Protein AF-A0A963LP36-F1 (afdb_monomer)

pLDDT: mean 90.94, std 5.6, range [65.38, 97.0]

Radius of gyration: 15.01 Å; Cα contacts (8 Å, |Δi|>4): 58; chains: 1; bounding box: 34×23×41 Å

Structure (mmCIF, N/CA/C/O backbone):
data_AF-A0A963LP36-F1
#
_entry.id   AF-A0A963LP36-F1
#
loop_
_atom_site.group_PDB
_atom_site.id
_atom_site.type_symbol
_atom_site.label_atom_id
_atom_site.label_alt_id
_atom_site.label_comp_id
_atom_site.label_asym_id
_atom_site.label_entity_id
_atom_site.label_seq_id
_atom_site.pdbx_PDB_ins_code
_atom_site.Cartn_x
_atom_site.Cartn_y
_atom_site.Cartn_z
_atom_site.occupancy
_atom_site.B_iso_or_equiv
_atom_site.auth_seq_id
_atom_site.auth_comp_id
_atom_site.auth_asym_id
_atom_site.auth_atom_id
_atom_site.pdbx_PDB_model_num
ATOM 1 N N . MET A 1 1 ? -17.022 10.898 5.941 1.00 65.38 1 MET A N 1
ATOM 2 C CA . MET A 1 1 ? -16.361 9.704 5.374 1.00 65.38 1 MET A CA 1
ATOM 3 C C . MET A 1 1 ? -15.264 10.185 4.439 1.00 65.38 1 MET A C 1
ATOM 5 O O . MET A 1 1 ? -15.485 11.207 3.800 1.00 65.38 1 MET A O 1
ATOM 9 N N . ALA A 1 2 ? -14.096 9.538 4.414 1.00 69.44 2 ALA A N 1
ATOM 10 C CA . ALA A 1 2 ? -13.023 9.917 3.491 1.00 69.44 2 ALA A CA 1
ATOM 11 C C . ALA A 1 2 ? -13.468 9.670 2.039 1.00 69.44 2 ALA A C 1
ATOM 13 O O . ALA A 1 2 ? -14.069 8.634 1.757 1.00 69.44 2 ALA A O 1
ATOM 14 N N . ASP A 1 3 ? -13.206 10.620 1.141 1.00 81.62 3 ASP A N 1
ATOM 15 C CA . ASP A 1 3 ? -13.423 10.435 -0.295 1.00 81.62 3 ASP A CA 1
ATOM 16 C C . ASP A 1 3 ? -12.341 9.497 -0.848 1.00 81.62 3 ASP A C 1
ATOM 18 O O . ASP A 1 3 ? -11.147 9.718 -0.642 1.00 81.62 3 ASP A O 1
ATOM 22 N N . LEU A 1 4 ? -12.770 8.421 -1.507 1.00 85.19 4 LEU A N 1
ATOM 23 C CA . LEU A 1 4 ? -11.898 7.373 -2.042 1.00 85.19 4 LEU A CA 1
ATOM 24 C C . LEU A 1 4 ? -11.802 7.411 -3.571 1.00 85.19 4 LEU A C 1
ATOM 26 O O . LEU A 1 4 ? -11.173 6.525 -4.150 1.00 85.19 4 LEU A O 1
ATOM 30 N N . THR A 1 5 ? -12.412 8.407 -4.226 1.00 89.50 5 THR A N 1
ATOM 31 C CA . THR A 1 5 ? -12.443 8.516 -5.696 1.00 89.50 5 THR A CA 1
ATOM 32 C C . THR A 1 5 ? -11.071 8.785 -6.308 1.00 89.50 5 THR A C 1
ATOM 34 O O . THR A 1 5 ? -10.840 8.452 -7.470 1.00 89.50 5 THR A O 1
ATOM 37 N N . VAL A 1 6 ? -10.140 9.341 -5.528 1.00 89.19 6 VAL A N 1
ATOM 38 C CA . VAL A 1 6 ? -8.768 9.625 -5.954 1.00 89.19 6 VAL A CA 1
ATOM 39 C C . VAL A 1 6 ? -7.775 8.957 -5.008 1.00 89.19 6 VAL A C 1
ATOM 41 O O . VAL A 1 6 ? -7.848 9.106 -3.789 1.00 89.19 6 VAL A O 1
ATOM 44 N N . LYS A 1 7 ? -6.797 8.251 -5.583 1.00 88.81 7 LYS A N 1
ATOM 45 C CA . LYS A 1 7 ? -5.642 7.702 -4.863 1.00 88.81 7 LYS A CA 1
ATOM 46 C C . LYS A 1 7 ? -4.386 8.461 -5.275 1.00 88.81 7 LYS A C 1
ATOM 48 O O . LYS A 1 7 ? -4.075 8.567 -6.459 1.00 88.81 7 LYS A O 1
ATOM 53 N N . TYR A 1 8 ? -3.675 9.003 -4.291 1.00 89.81 8 TYR A N 1
ATOM 54 C CA . TYR A 1 8 ? -2.439 9.748 -4.511 1.00 89.81 8 TYR A CA 1
ATOM 55 C C . TYR A 1 8 ? -1.214 8.870 -4.247 1.00 89.81 8 TYR A C 1
ATOM 57 O O . TYR A 1 8 ? -1.081 8.290 -3.168 1.00 89.81 8 TYR A O 1
ATOM 65 N N . PHE A 1 9 ? -0.290 8.844 -5.208 1.00 92.19 9 PHE A N 1
ATOM 66 C CA . PHE A 1 9 ? 0.984 8.135 -5.125 1.00 92.19 9 PHE A CA 1
ATOM 67 C C . PHE A 1 9 ? 2.139 9.059 -5.529 1.00 92.19 9 PHE A C 1
ATOM 69 O O . PHE A 1 9 ? 1.985 9.910 -6.403 1.00 92.19 9 PHE A O 1
ATOM 76 N N . ASN A 1 10 ? 3.313 8.894 -4.911 1.00 92.19 10 ASN A N 1
ATOM 77 C CA . ASN A 1 10 ? 4.548 9.528 -5.382 1.00 92.19 10 ASN A CA 1
ATOM 78 C C . ASN A 1 10 ? 5.766 8.623 -5.207 1.00 92.19 10 ASN A C 1
ATOM 80 O O . ASN A 1 10 ? 5.771 7.733 -4.360 1.00 92.19 10 ASN A O 1
ATOM 84 N N . SER A 1 11 ? 6.817 8.896 -5.982 1.00 93.12 11 SER A N 1
ATOM 85 C CA . SER A 1 11 ? 8.052 8.101 -6.016 1.00 93.12 11 SER A CA 1
ATOM 86 C C . SER A 1 11 ? 8.816 8.060 -4.689 1.00 93.12 11 SER A C 1
ATOM 88 O O . SER A 1 11 ? 9.613 7.154 -4.481 1.00 93.12 11 SER A O 1
ATOM 90 N N . GLY A 1 12 ? 8.568 9.005 -3.776 1.00 91.94 12 GLY A N 1
ATOM 91 C CA . GLY A 1 12 ? 9.156 9.015 -2.435 1.00 91.94 12 GLY A CA 1
ATOM 92 C C . GLY A 1 12 ? 8.427 8.128 -1.422 1.00 91.94 12 GLY A C 1
ATOM 93 O O . GLY A 1 12 ? 8.774 8.144 -0.241 1.00 91.94 12 GLY A O 1
ATOM 94 N N . MET A 1 13 ? 7.370 7.417 -1.822 1.00 92.94 13 MET A N 1
ATOM 95 C CA . MET A 1 13 ? 6.712 6.437 -0.959 1.00 92.94 13 MET A CA 1
ATOM 96 C C . MET A 1 13 ? 7.572 5.176 -0.845 1.00 92.94 13 MET A C 1
ATOM 98 O O . MET A 1 13 ? 8.137 4.697 -1.828 1.00 92.94 13 MET A O 1
ATOM 102 N N . THR A 1 14 ? 7.678 4.627 0.365 1.00 92.44 14 THR A N 1
ATOM 103 C CA . THR A 1 14 ? 8.426 3.389 0.603 1.00 92.44 14 THR A CA 1
ATOM 104 C C . THR A 1 14 ? 7.892 2.273 -0.289 1.00 92.44 14 THR A C 1
ATOM 106 O O . THR A 1 14 ? 6.687 2.062 -0.353 1.00 92.44 14 THR A O 1
ATOM 109 N N . GLY A 1 15 ? 8.793 1.565 -0.975 1.00 92.25 15 GLY A N 1
ATOM 110 C CA . GLY A 1 15 ? 8.442 0.454 -1.863 1.00 92.25 15 GLY A CA 1
ATOM 111 C C . GLY A 1 15 ? 7.714 0.854 -3.148 1.00 92.25 15 GLY A C 1
ATOM 112 O O . GLY A 1 15 ? 7.209 -0.037 -3.824 1.00 92.25 15 GLY A O 1
ATOM 113 N N . ALA A 1 16 ? 7.656 2.146 -3.495 1.00 94.44 16 ALA A N 1
ATOM 114 C CA . ALA A 1 16 ? 7.073 2.583 -4.758 1.00 94.44 16 ALA A CA 1
ATOM 115 C C . ALA A 1 16 ? 7.811 1.943 -5.954 1.00 94.44 16 ALA A C 1
ATOM 117 O O . ALA A 1 16 ? 9.050 1.969 -5.994 1.00 94.44 16 ALA A O 1
ATOM 118 N N . PRO A 1 17 ? 7.078 1.396 -6.940 1.00 94.62 17 PRO A N 1
ATOM 119 C CA . PRO A 1 17 ? 7.672 0.797 -8.133 1.00 94.62 17 PRO A CA 1
ATOM 120 C C . PRO A 1 17 ? 8.509 1.819 -8.914 1.00 94.62 17 PRO A C 1
ATOM 122 O O . PRO A 1 17 ? 8.199 3.011 -8.938 1.00 94.62 17 PRO A O 1
ATOM 125 N N . GLN A 1 18 ? 9.575 1.344 -9.558 1.00 93.50 18 GLN A N 1
ATOM 126 C CA . GLN A 1 18 ? 10.505 2.168 -10.333 1.00 93.50 18 GLN A CA 1
ATOM 127 C C . GLN A 1 18 ? 10.421 1.820 -11.821 1.00 93.50 18 GLN A C 1
ATOM 129 O O . GLN A 1 18 ? 10.148 0.677 -12.174 1.00 93.50 18 GLN A O 1
ATOM 134 N N . ILE A 1 19 ? 10.696 2.803 -12.680 1.00 94.12 19 ILE A N 1
ATOM 135 C CA . ILE A 1 19 ? 10.811 2.615 -14.130 1.00 94.12 19 ILE A CA 1
ATOM 136 C C . ILE A 1 19 ? 12.277 2.833 -14.509 1.00 94.12 19 ILE A C 1
ATOM 138 O O . ILE A 1 19 ? 12.761 3.963 -14.483 1.00 94.12 19 ILE A O 1
ATOM 142 N N . SER A 1 20 ? 12.976 1.751 -14.849 1.00 92.44 20 SER A N 1
ATOM 143 C CA . SER A 1 20 ? 14.430 1.711 -15.067 1.00 92.44 20 SER A CA 1
ATOM 144 C C . SER A 1 20 ? 14.802 1.472 -16.534 1.00 92.44 20 SER A C 1
ATOM 146 O O . SER A 1 20 ? 15.900 1.010 -16.830 1.00 92.44 2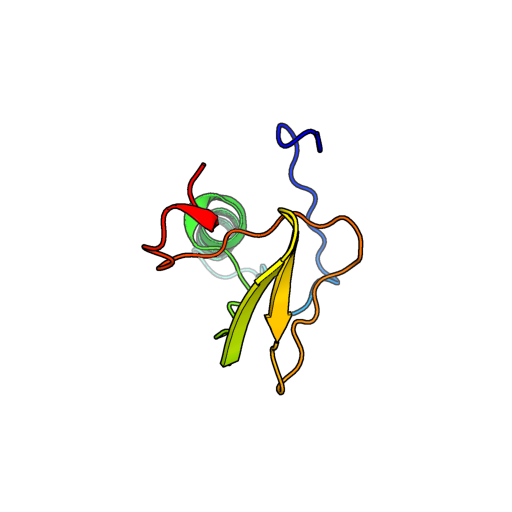0 SER A O 1
ATOM 148 N N . ASN A 1 21 ? 13.900 1.815 -17.461 1.00 91.94 21 ASN A N 1
ATOM 149 C CA . ASN A 1 21 ? 14.048 1.595 -18.904 1.00 91.94 21 ASN A CA 1
ATOM 150 C C . ASN A 1 21 ? 14.144 0.107 -19.301 1.00 91.94 21 ASN A C 1
ATOM 152 O O . ASN A 1 21 ? 14.736 -0.237 -20.326 1.00 91.94 21 ASN A O 1
ATOM 156 N N . ASN A 1 22 ? 13.540 -0.776 -18.504 1.00 95.94 22 ASN A N 1
ATOM 157 C CA . ASN A 1 22 ? 13.342 -2.171 -18.860 1.00 95.94 22 ASN A CA 1
ATOM 158 C C . ASN A 1 22 ? 11.954 -2.382 -19.478 1.00 95.94 22 ASN A C 1
ATOM 160 O O . ASN A 1 22 ? 10.967 -1.716 -19.147 1.00 95.94 22 ASN A O 1
ATOM 164 N N . TRP A 1 23 ? 11.866 -3.351 -20.389 1.00 96.44 23 TRP A N 1
ATOM 165 C CA . TRP A 1 23 ? 10.585 -3.781 -20.940 1.00 96.44 23 TRP A CA 1
ATOM 166 C C . TRP A 1 23 ? 9.690 -4.320 -19.821 1.00 96.44 23 TRP A C 1
ATOM 168 O O . TRP A 1 23 ? 10.095 -5.207 -19.075 1.00 96.44 23 TRP A O 1
ATOM 178 N N . GLY A 1 24 ? 8.466 -3.795 -19.728 1.00 96.38 24 GLY A N 1
ATOM 179 C CA . GLY A 1 24 ? 7.479 -4.217 -18.728 1.00 96.38 24 GLY A CA 1
ATOM 180 C C . GLY A 1 24 ? 7.482 -3.415 -17.422 1.00 96.38 24 GLY A C 1
ATOM 181 O O . GLY A 1 24 ? 6.556 -3.579 -16.628 1.00 96.38 24 GLY A O 1
ATOM 182 N N . ASP A 1 25 ? 8.433 -2.500 -17.213 1.00 96.06 25 ASP A N 1
ATOM 183 C CA . ASP A 1 25 ? 8.497 -1.694 -15.983 1.00 96.06 25 ASP A CA 1
ATOM 184 C C . ASP A 1 25 ? 7.238 -0.845 -15.770 1.00 96.06 25 ASP A C 1
ATOM 186 O O . ASP A 1 25 ? 6.698 -0.786 -14.668 1.00 96.06 25 ASP A O 1
ATOM 190 N N . LEU A 1 26 ? 6.731 -0.212 -16.835 1.00 95.88 26 LEU A N 1
ATOM 191 C CA . LEU A 1 26 ? 5.514 0.597 -16.750 1.00 95.88 26 LEU A CA 1
ATOM 192 C C . LEU A 1 26 ? 4.287 -0.256 -16.404 1.00 95.88 26 LEU A C 1
ATOM 194 O O . LEU A 1 26 ? 3.450 0.176 -15.620 1.00 95.88 26 LEU A O 1
ATOM 198 N N . VAL A 1 27 ? 4.192 -1.468 -16.956 1.00 96.94 27 VAL A N 1
ATOM 199 C CA . VAL A 1 27 ? 3.094 -2.395 -16.640 1.00 96.94 27 VAL A CA 1
ATOM 200 C C . VAL A 1 27 ? 3.176 -2.807 -15.174 1.00 96.94 27 VAL A C 1
ATOM 202 O O . VAL A 1 27 ? 2.202 -2.662 -14.448 1.00 96.94 27 VAL A O 1
ATOM 205 N N . THR A 1 28 ? 4.366 -3.188 -14.710 1.00 96.25 28 THR A N 1
ATOM 206 C CA . THR A 1 28 ? 4.613 -3.543 -13.304 1.00 96.25 28 THR A CA 1
ATOM 207 C C . THR A 1 28 ? 4.269 -2.388 -12.359 1.00 96.25 28 THR A C 1
ATOM 209 O O . THR A 1 28 ? 3.690 -2.600 -11.294 1.00 96.25 28 THR A O 1
ATOM 212 N N . MET A 1 29 ? 4.596 -1.151 -12.748 1.00 96.56 29 MET A N 1
ATOM 213 C CA . MET A 1 29 ? 4.248 0.049 -11.989 1.00 96.56 29 MET A CA 1
ATOM 214 C C . MET A 1 29 ? 2.732 0.259 -11.909 1.00 96.56 29 MET A C 1
ATOM 216 O O . MET A 1 29 ? 2.215 0.524 -10.822 1.00 96.56 29 MET A O 1
ATOM 220 N N . LEU A 1 30 ? 2.015 0.094 -13.023 1.00 96.00 30 LEU A N 1
ATOM 221 C CA . LEU A 1 30 ? 0.556 0.196 -13.052 1.00 96.00 30 LEU A CA 1
ATOM 222 C C . LEU A 1 30 ? -0.106 -0.919 -12.236 1.00 96.00 30 LEU A C 1
ATOM 224 O O . LEU A 1 30 ? -0.999 -0.623 -11.449 1.00 96.00 30 LEU A O 1
ATOM 228 N N . ASP A 1 31 ? 0.366 -2.161 -12.334 1.00 97.00 31 ASP A N 1
ATOM 229 C CA . ASP A 1 31 ? -0.155 -3.280 -11.542 1.00 97.00 31 ASP A CA 1
ATOM 230 C C . ASP A 1 31 ? 0.017 -3.028 -10.040 1.00 97.00 31 ASP A C 1
ATOM 232 O O . ASP A 1 31 ? -0.916 -3.217 -9.259 1.00 97.00 31 ASP A O 1
ATOM 236 N N . ALA A 1 32 ? 1.185 -2.536 -9.622 1.00 95.69 32 ALA A N 1
ATOM 237 C CA . ALA A 1 32 ? 1.449 -2.183 -8.230 1.00 95.69 32 ALA A CA 1
ATOM 238 C C . ALA A 1 32 ? 0.570 -1.018 -7.734 1.00 95.69 32 ALA A C 1
ATOM 240 O O . ALA A 1 32 ? 0.150 -1.016 -6.579 1.00 95.69 32 ALA A O 1
ATOM 241 N N . CYS A 1 33 ? 0.269 -0.025 -8.575 1.00 93.75 33 CYS A N 1
ATOM 242 C CA . CYS A 1 33 ? -0.555 1.122 -8.180 1.00 93.75 33 CYS A CA 1
ATOM 243 C C . CYS A 1 33 ? -2.067 0.869 -8.262 1.00 93.75 33 CYS A C 1
ATOM 245 O O . CYS A 1 33 ? -2.815 1.522 -7.534 1.00 93.75 33 CYS A O 1
ATOM 247 N N . LEU A 1 34 ? -2.520 -0.019 -9.152 1.00 93.12 34 LEU A N 1
ATOM 248 C CA . LEU A 1 34 ? -3.937 -0.159 -9.505 1.00 93.12 34 LEU A CA 1
ATOM 249 C C . LEU A 1 34 ? -4.557 -1.498 -9.092 1.00 93.12 34 LEU A C 1
ATOM 251 O O . LEU A 1 34 ? -5.781 -1.576 -9.033 1.00 93.12 34 LEU A O 1
ATOM 255 N N . VAL A 1 35 ? -3.751 -2.534 -8.834 1.00 93.88 35 VAL A N 1
ATOM 256 C CA . VAL A 1 35 ? -4.255 -3.900 -8.606 1.00 93.88 35 VAL A CA 1
ATOM 257 C C . VAL A 1 35 ? -3.662 -4.529 -7.348 1.00 93.88 35 VAL A C 1
ATOM 259 O O . VAL A 1 35 ? -4.392 -4.877 -6.430 1.00 93.88 35 VAL A O 1
ATOM 262 N N . ASN A 1 36 ? -2.338 -4.668 -7.290 1.00 93.50 36 ASN A N 1
ATOM 263 C CA . ASN A 1 36 ? -1.670 -5.502 -6.285 1.00 93.50 36 ASN A CA 1
ATOM 264 C C . ASN A 1 36 ? -1.261 -4.730 -5.021 1.00 93.50 36 ASN A C 1
ATOM 266 O O .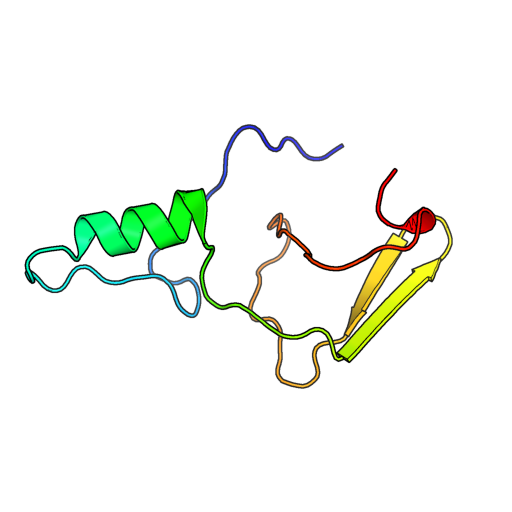 ASN A 1 36 ? -0.966 -5.334 -3.990 1.00 93.50 36 ASN A O 1
ATOM 270 N N . GLY A 1 37 ? -1.184 -3.400 -5.109 1.00 92.94 37 GLY A N 1
ATOM 271 C CA . GLY A 1 37 ? -0.538 -2.576 -4.094 1.00 92.94 37 GLY A CA 1
ATOM 272 C C . GLY A 1 37 ? 0.991 -2.711 -4.104 1.00 92.94 37 GLY A C 1
ATOM 273 O O . GLY A 1 37 ? 1.589 -3.511 -4.826 1.00 92.94 37 GLY A O 1
ATOM 274 N N . PHE A 1 38 ? 1.648 -1.910 -3.267 1.00 93.88 38 PHE A N 1
ATOM 275 C CA . PHE A 1 38 ? 3.088 -1.980 -3.023 1.00 93.88 38 PHE A CA 1
ATOM 276 C C . PHE A 1 38 ? 3.392 -1.731 -1.545 1.00 93.88 38 PHE A C 1
ATOM 278 O O . PHE A 1 38 ? 2.547 -1.242 -0.798 1.00 93.88 38 PHE A O 1
ATOM 285 N N . ALA A 1 39 ? 4.607 -2.090 -1.116 1.00 92.81 39 ALA A N 1
ATOM 286 C CA . ALA A 1 39 ? 5.012 -2.062 0.293 1.00 92.81 39 ALA A CA 1
ATOM 287 C C . ALA A 1 39 ? 4.027 -2.793 1.225 1.00 92.81 39 ALA A C 1
ATOM 289 O O . ALA A 1 39 ? 3.693 -2.300 2.302 1.00 92.81 39 ALA A O 1
ATOM 290 N N . LEU A 1 40 ? 3.580 -3.980 0.803 1.00 92.25 40 LEU A N 1
ATOM 291 C CA . LEU A 1 40 ? 2.703 -4.848 1.586 1.00 92.25 40 LEU A CA 1
ATOM 292 C C . LEU A 1 40 ? 3.335 -5.177 2.945 1.00 92.25 40 LEU A C 1
ATOM 294 O O . LEU A 1 40 ? 4.534 -5.466 3.041 1.00 92.25 40 LEU A O 1
ATOM 298 N N . LYS A 1 41 ? 2.519 -5.128 3.999 1.00 92.75 41 LYS A N 1
ATOM 299 C CA . LYS A 1 41 ? 2.924 -5.407 5.380 1.00 92.75 41 LYS A CA 1
ATOM 300 C C . LYS A 1 41 ? 1.965 -6.404 6.010 1.00 92.75 41 LYS A C 1
ATOM 302 O O . LYS A 1 41 ? 0.755 -6.267 5.876 1.00 92.75 41 LYS A O 1
ATOM 307 N N . ALA A 1 42 ? 2.524 -7.375 6.727 1.00 93.31 42 ALA A N 1
ATOM 308 C CA . ALA A 1 42 ? 1.742 -8.213 7.620 1.00 93.31 42 ALA A CA 1
ATOM 309 C C . ALA A 1 42 ? 1.377 -7.409 8.874 1.00 93.31 42 ALA A C 1
ATOM 311 O O . ALA A 1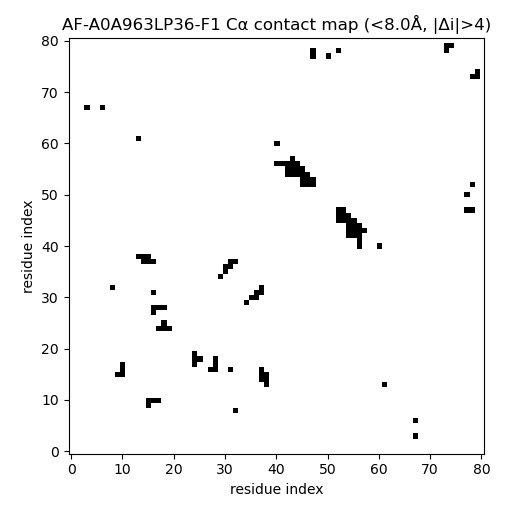 42 ? 2.221 -6.701 9.426 1.00 93.31 42 ALA A O 1
ATOM 312 N N . ILE A 1 43 ? 0.120 -7.518 9.295 1.00 94.38 43 ILE A N 1
ATOM 313 C CA . ILE A 1 43 ? -0.370 -6.966 10.556 1.00 94.38 43 ILE A CA 1
ATOM 314 C C . ILE A 1 43 ? -0.115 -8.000 11.654 1.00 94.38 43 ILE A C 1
ATOM 316 O O . ILE A 1 43 ? -0.466 -9.165 11.484 1.00 94.38 43 ILE A O 1
ATOM 320 N N . ASP A 1 44 ? 0.469 -7.577 12.776 1.00 94.94 44 ASP A N 1
ATOM 321 C CA . ASP A 1 44 ? 0.690 -8.454 13.933 1.00 94.94 44 ASP A CA 1
ATOM 322 C C . ASP A 1 44 ? -0.607 -8.646 14.723 1.00 94.94 44 ASP A C 1
ATOM 324 O O . ASP A 1 44 ? -0.958 -9.754 15.125 1.00 94.94 44 ASP A O 1
ATOM 328 N N . THR A 1 45 ? -1.327 -7.545 14.957 1.00 93.88 45 THR A N 1
ATOM 329 C CA . THR A 1 45 ? -2.612 -7.540 15.661 1.00 93.88 45 THR A CA 1
ATOM 330 C C . THR A 1 45 ? -3.558 -6.512 15.059 1.00 93.88 45 THR A C 1
ATOM 332 O O . THR A 1 45 ? -3.136 -5.437 14.636 1.00 93.88 45 THR A O 1
ATOM 335 N N . LEU A 1 46 ? -4.849 -6.836 15.055 1.00 94.12 46 LEU A N 1
ATOM 336 C CA . LEU A 1 46 ? -5.929 -5.935 14.669 1.00 94.12 46 LEU A CA 1
ATOM 337 C C . LEU A 1 46 ? -7.013 -5.999 15.748 1.00 94.12 46 LEU A C 1
ATOM 339 O O . LEU A 1 46 ? -7.508 -7.081 16.059 1.00 94.12 46 LEU A O 1
ATOM 343 N N . THR A 1 47 ? -7.371 -4.860 16.334 1.00 94.12 47 THR A N 1
ATOM 344 C CA . THR A 1 47 ? -8.443 -4.755 17.340 1.00 94.12 47 THR A CA 1
ATOM 345 C C . THR A 1 47 ? -9.452 -3.692 16.922 1.00 94.12 47 THR A C 1
ATOM 347 O O . THR A 1 47 ? -9.092 -2.741 16.241 1.00 94.12 47 THR A O 1
ATOM 350 N N . CYS A 1 48 ? -10.731 -3.871 17.264 1.00 93.38 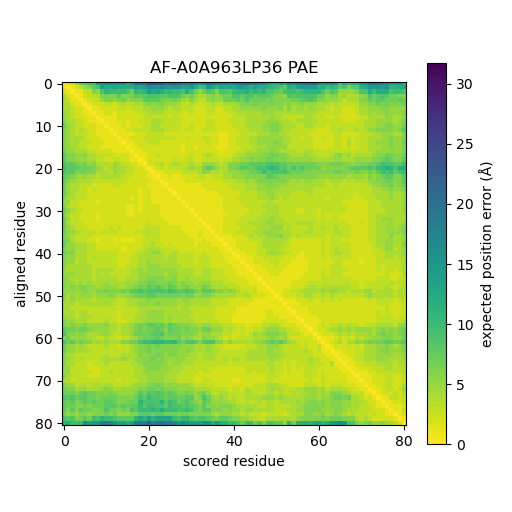48 CYS A N 1
ATOM 351 C CA . CYS A 1 48 ? -11.787 -2.886 17.005 1.00 93.38 48 CYS A CA 1
ATOM 352 C C . CYS A 1 48 ? -12.405 -2.448 18.326 1.00 93.38 48 CYS A C 1
ATOM 354 O O . CYS A 1 48 ? -12.864 -3.300 19.089 1.00 93.38 48 CYS A O 1
ATOM 356 N N . VAL A 1 49 ? -12.435 -1.145 18.585 1.00 92.94 49 VAL A N 1
ATOM 357 C CA . VAL A 1 49 ? -13.104 -0.564 19.754 1.00 92.94 49 VAL A CA 1
ATOM 358 C C . VAL A 1 49 ? -13.879 0.658 19.284 1.00 92.94 49 VAL A C 1
ATOM 360 O O . VAL A 1 49 ? -13.329 1.489 18.568 1.00 92.94 49 VAL A O 1
ATOM 363 N N . ASP A 1 50 ? -15.164 0.734 19.633 1.00 90.50 50 ASP A N 1
ATOM 364 C CA . ASP A 1 50 ? -16.048 1.865 19.310 1.00 90.50 50 ASP A CA 1
ATOM 365 C C . ASP A 1 50 ? -16.043 2.274 17.820 1.00 90.50 50 ASP A C 1
ATOM 367 O O . ASP A 1 50 ? -16.120 3.450 17.471 1.00 90.50 50 ASP A O 1
ATOM 371 N N . GLY A 1 51 ? -15.937 1.286 16.921 1.00 87.12 51 GLY A N 1
ATOM 372 C CA . GLY A 1 51 ? -15.910 1.501 15.468 1.00 87.12 51 GLY A CA 1
ATOM 373 C C . GLY A 1 51 ? -14.557 1.950 14.907 1.00 87.12 51 GLY A C 1
ATOM 374 O O . GLY A 1 51 ? -14.467 2.269 13.723 1.00 87.12 51 GLY A O 1
ATOM 375 N N . VAL A 1 52 ? -13.500 1.963 15.725 1.00 91.06 52 VAL A N 1
ATOM 376 C CA . VAL A 1 52 ? -12.131 2.283 15.308 1.00 91.06 52 VAL A CA 1
ATOM 377 C C . VAL A 1 52 ? -11.278 1.018 15.325 1.00 91.06 52 VAL A C 1
ATOM 379 O O . VAL A 1 52 ? -11.034 0.423 16.377 1.00 91.06 52 VAL A O 1
ATOM 382 N N . ALA A 1 53 ? -10.790 0.623 14.149 1.00 92.94 53 ALA A N 1
ATOM 383 C CA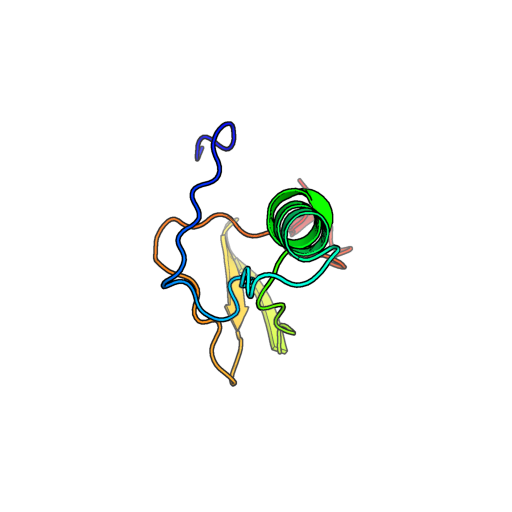 . ALA A 1 53 ? -9.839 -0.471 14.008 1.00 92.94 53 ALA A CA 1
ATOM 384 C C . ALA A 1 53 ? -8.398 0.026 14.221 1.00 92.94 53 ALA A C 1
ATOM 386 O O . ALA A 1 53 ? -7.964 0.984 13.583 1.00 92.94 53 ALA A O 1
ATOM 387 N N . THR A 1 54 ? -7.647 -0.638 15.099 1.00 94.25 54 THR A N 1
ATOM 388 C CA . THR A 1 54 ? -6.232 -0.353 15.373 1.00 94.25 54 THR A CA 1
ATOM 389 C C . THR A 1 54 ? -5.382 -1.547 14.957 1.00 94.25 54 THR A C 1
ATOM 391 O O . THR A 1 54 ? -5.514 -2.631 15.524 1.00 94.25 54 THR A O 1
ATOM 394 N N . ALA A 1 55 ? -4.512 -1.344 13.966 1.00 94.75 55 ALA A N 1
ATOM 395 C CA . ALA A 1 55 ? -3.560 -2.342 13.490 1.00 94.75 55 ALA A CA 1
ATOM 396 C C . ALA A 1 55 ? -2.162 -2.075 14.068 1.00 94.75 55 ALA A C 1
ATOM 398 O O . ALA A 1 55 ? -1.661 -0.953 13.978 1.00 94.75 55 ALA A O 1
ATOM 399 N N . THR A 1 56 ? -1.509 -3.103 14.609 1.00 95.25 56 THR A N 1
ATOM 400 C CA . THR A 1 56 ? -0.110 -3.028 15.061 1.00 95.25 56 THR A CA 1
ATOM 401 C C . THR A 1 56 ? 0.802 -3.714 14.051 1.00 95.25 56 THR A C 1
ATOM 403 O O . THR A 1 56 ? 0.538 -4.844 13.645 1.00 95.25 56 THR A O 1
ATOM 406 N N . ILE A 1 57 ? 1.878 -3.028 13.650 1.00 95.88 57 ILE A N 1
ATOM 407 C CA . ILE A 1 57 ? 2.929 -3.546 12.761 1.00 95.88 57 ILE A CA 1
ATOM 408 C C . ILE A 1 57 ? 4.284 -3.193 13.384 1.00 95.88 57 ILE A C 1
ATOM 410 O O . ILE A 1 57 ? 4.778 -2.072 13.246 1.00 95.88 57 ILE A O 1
ATOM 414 N N . SER A 1 58 ? 4.899 -4.154 14.062 1.00 94.38 58 SER A N 1
ATOM 415 C CA . SER A 1 58 ? 6.124 -3.993 14.859 1.00 94.38 58 SER A CA 1
ATOM 416 C C . SER A 1 58 ? 7.338 -3.649 13.998 1.00 94.38 58 SER A C 1
ATOM 418 O O . SER A 1 58 ? 8.231 -2.925 14.429 1.00 94.38 58 SER A O 1
ATOM 420 N N . ALA A 1 59 ? 7.349 -4.118 12.748 1.00 90.50 59 ALA A N 1
ATOM 421 C CA . ALA A 1 59 ? 8.375 -3.789 11.759 1.00 90.50 59 ALA A CA 1
ATOM 422 C C . ALA A 1 59 ? 8.206 -2.387 11.128 1.00 90.50 59 ALA A C 1
ATOM 424 O O . ALA A 1 59 ? 9.015 -1.994 10.286 1.00 90.50 59 ALA A O 1
ATOM 425 N N . GLY A 1 60 ? 7.158 -1.645 11.505 1.00 91.38 60 GLY A N 1
ATOM 426 C CA . GLY A 1 60 ? 6.7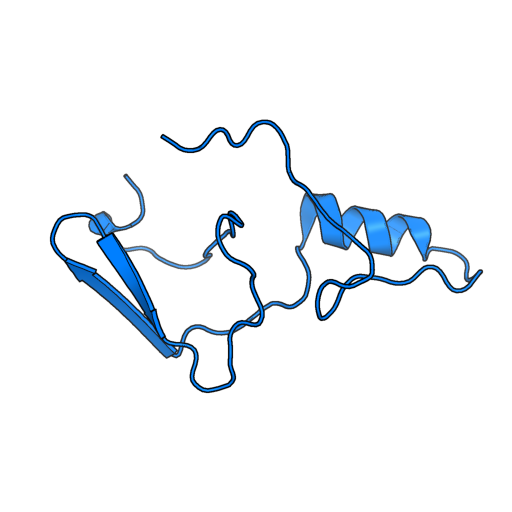96 -0.349 10.936 1.00 91.38 60 GLY A CA 1
ATOM 427 C C . GLY A 1 60 ? 5.956 -0.452 9.656 1.00 91.38 60 GLY A C 1
ATOM 428 O O . GLY A 1 60 ? 6.238 -1.245 8.753 1.00 91.38 60 GLY A O 1
ATOM 429 N N . HIS A 1 61 ? 4.924 0.394 9.562 1.00 90.06 61 HIS A N 1
ATOM 430 C CA . HIS A 1 61 ? 3.980 0.407 8.436 1.00 90.06 61 HIS A CA 1
ATOM 431 C C . HIS A 1 61 ? 4.390 1.342 7.286 1.00 90.06 61 HIS A C 1
ATOM 433 O O . HIS A 1 61 ? 3.989 1.122 6.151 1.00 90.06 61 HIS A O 1
ATOM 439 N N . ALA A 1 62 ? 5.201 2.373 7.554 1.00 84.31 62 ALA A N 1
ATOM 440 C CA . ALA A 1 62 ? 5.704 3.358 6.581 1.00 84.31 62 ALA A CA 1
ATOM 441 C C . ALA A 1 62 ? 4.644 4.181 5.800 1.00 84.31 62 ALA A C 1
ATOM 443 O O . ALA A 1 62 ? 5.011 5.046 5.005 1.00 84.31 62 ALA A O 1
ATOM 444 N N . TYR A 1 63 ? 3.346 3.964 6.041 1.00 88.50 63 TYR A N 1
ATOM 445 C CA . TYR A 1 63 ? 2.261 4.816 5.535 1.00 88.50 63 TYR A CA 1
ATOM 446 C C . TYR A 1 63 ? 2.253 6.207 6.177 1.00 88.50 63 TYR A C 1
ATOM 448 O O . TYR A 1 63 ? 2.612 6.382 7.343 1.00 88.50 63 TYR A O 1
ATOM 456 N N . ARG A 1 64 ? 1.822 7.197 5.401 1.00 86.88 64 ARG A N 1
ATOM 457 C CA . ARG A 1 64 ? 1.672 8.593 5.817 1.00 86.88 64 ARG A CA 1
ATOM 458 C C . ARG A 1 64 ? 0.268 8.836 6.385 1.00 86.88 64 ARG A C 1
ATOM 460 O O . ARG A 1 64 ? -0.651 8.081 6.059 1.00 86.88 64 ARG A O 1
ATOM 467 N N . PRO A 1 65 ? 0.081 9.897 7.192 1.00 88.50 65 PRO A N 1
ATOM 468 C CA . PRO A 1 65 ? -1.249 10.330 7.604 1.00 88.50 65 PRO A CA 1
ATOM 469 C C . PRO A 1 65 ? -2.190 10.488 6.404 1.00 88.50 65 PRO A C 1
ATOM 471 O O . PRO A 1 6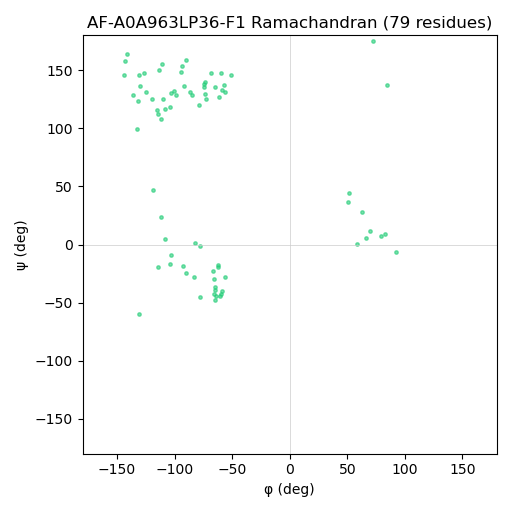5 ? -1.748 10.863 5.318 1.00 88.50 65 PRO A O 1
ATOM 474 N N . GLU A 1 66 ? -3.473 10.190 6.620 1.00 86.31 66 GLU A N 1
ATOM 475 C CA . GLU A 1 66 ? -4.566 10.356 5.643 1.00 86.31 66 GLU A CA 1
ATOM 476 C C . GLU A 1 66 ? -4.490 9.455 4.398 1.00 86.31 66 GLU A C 1
ATOM 478 O O . GLU A 1 66 ? -5.334 9.549 3.506 1.00 86.31 66 GLU A O 1
ATOM 483 N N . GLN A 1 67 ? -3.532 8.526 4.336 1.00 87.38 67 GLN A N 1
ATOM 484 C CA . GLN A 1 67 ? -3.547 7.492 3.307 1.00 87.38 67 GLN A CA 1
ATOM 485 C C . GLN A 1 67 ? -4.623 6.449 3.595 1.00 87.38 67 GLN A C 1
ATOM 487 O O . GLN A 1 67 ? -4.809 6.005 4.726 1.00 87.38 67 GLN A O 1
ATOM 492 N N . VAL A 1 68 ? -5.293 6.016 2.531 1.00 89.38 68 VAL A N 1
ATOM 493 C CA . VAL A 1 68 ? -6.276 4.939 2.593 1.00 89.38 68 VAL A CA 1
ATOM 494 C C . VAL A 1 68 ? -5.653 3.680 2.020 1.00 89.38 68 VAL A C 1
ATOM 496 O O . VAL A 1 68 ? -5.318 3.643 0.833 1.00 89.38 68 VAL A O 1
ATOM 499 N N . VAL A 1 69 ? -5.551 2.662 2.865 1.00 89.81 69 VAL A N 1
ATOM 500 C CA . VAL A 1 69 ? -4.994 1.347 2.547 1.00 89.81 69 VAL A CA 1
ATOM 501 C C . VAL A 1 69 ? -6.088 0.286 2.549 1.00 89.81 69 VAL A C 1
ATOM 503 O O . VAL A 1 69 ? -7.113 0.443 3.210 1.00 89.81 69 VAL A O 1
ATOM 506 N N . GLU A 1 70 ? -5.855 -0.790 1.810 1.00 90.38 70 GLU A N 1
ATOM 507 C CA . GLU A 1 70 ? -6.662 -2.002 1.887 1.00 90.38 70 GLU A CA 1
ATOM 508 C C . GLU A 1 70 ? -6.048 -2.955 2.916 1.00 90.38 70 GLU A C 1
ATOM 510 O O . GLU A 1 70 ? -4.830 -3.144 2.952 1.00 90.38 70 GLU A O 1
ATOM 515 N N . ILE A 1 71 ? -6.895 -3.548 3.756 1.00 91.69 71 ILE A N 1
ATOM 516 C CA . ILE A 1 71 ? -6.519 -4.632 4.661 1.00 91.69 71 ILE A CA 1
ATOM 517 C C . ILE A 1 71 ? -7.281 -5.869 4.196 1.00 91.69 71 ILE A C 1
ATOM 519 O O . ILE A 1 71 ? -8.503 -5.918 4.296 1.00 91.69 71 ILE A O 1
ATOM 523 N N . ALA A 1 72 ? -6.557 -6.858 3.681 1.00 91.12 72 ALA A N 1
ATOM 524 C CA . ALA A 1 72 ? -7.137 -8.106 3.203 1.00 91.12 72 ALA A CA 1
ATOM 525 C C . ALA A 1 72 ? -7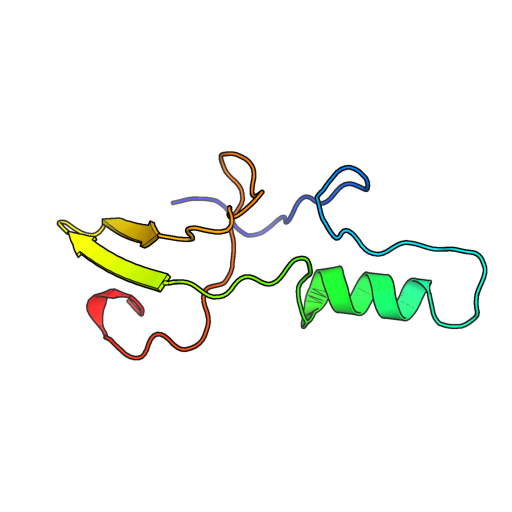.136 -9.190 4.295 1.00 91.12 72 ALA A C 1
ATOM 527 O O . ALA A 1 72 ? -6.274 -9.201 5.176 1.00 91.12 72 ALA A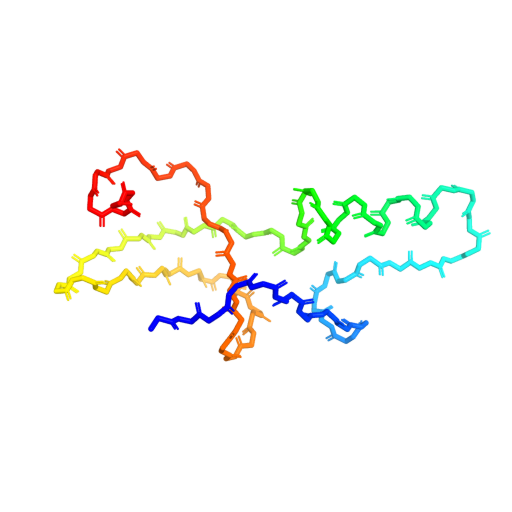 O 1
ATOM 528 N N . GLY A 1 73 ? -8.077 -10.134 4.201 1.00 89.75 73 GLY A N 1
ATOM 529 C CA . GLY A 1 73 ? -8.126 -11.333 5.051 1.00 89.75 73 GLY A CA 1
ATOM 530 C C . GLY A 1 73 ? -8.763 -11.144 6.431 1.00 89.75 73 GLY A C 1
ATOM 531 O O . GLY A 1 73 ? -8.681 -12.044 7.263 1.00 89.75 73 GLY A O 1
ATOM 532 N N . ALA A 1 74 ? -9.386 -9.995 6.698 1.00 89.31 74 ALA A N 1
ATOM 533 C CA . ALA A 1 74 ? -10.263 -9.849 7.852 1.00 89.31 74 ALA A CA 1
ATOM 534 C C . ALA A 1 74 ? -11.623 -10.484 7.525 1.00 89.31 74 ALA A C 1
ATOM 536 O O . ALA A 1 74 ? -12.290 -10.038 6.599 1.00 89.31 74 ALA A O 1
ATOM 537 N N . ASP A 1 75 ? -12.046 -11.493 8.287 1.00 88.25 75 ASP A N 1
ATOM 538 C CA . ASP A 1 75 ? -13.346 -12.168 8.109 1.00 88.25 75 ASP A CA 1
ATOM 539 C C . ASP A 1 75 ? -14.388 -11.725 9.152 1.00 88.25 75 ASP A C 1
ATOM 541 O O . ASP A 1 75 ? -15.569 -12.068 9.074 1.00 88.25 75 ASP A O 1
ATOM 545 N N . GLN A 1 76 ? -13.969 -10.972 10.171 1.00 88.75 76 GLN A N 1
ATOM 546 C CA . GLN A 1 76 ? -14.832 -10.563 11.271 1.00 88.75 76 GLN A CA 1
ATOM 547 C C . GLN A 1 76 ? -15.807 -9.467 10.801 1.00 88.75 76 GLN A C 1
ATOM 549 O O . GLN A 1 76 ? -15.358 -8.432 10.304 1.00 88.75 76 GLN A O 1
ATOM 554 N N . PRO A 1 77 ? -17.127 -9.607 11.042 1.00 86.00 77 PRO A N 1
ATOM 555 C CA . PRO A 1 77 ? -18.124 -8.626 10.598 1.00 86.00 77 PRO A CA 1
ATOM 556 C C . PRO A 1 77 ? -17.872 -7.197 11.093 1.00 86.00 77 PRO A C 1
ATOM 558 O O . PRO A 1 77 ? -18.226 -6.240 10.421 1.00 86.00 77 PRO A O 1
ATOM 561 N N . ALA A 1 78 ? -17.218 -7.047 12.249 1.00 85.12 78 ALA A N 1
ATOM 562 C CA . ALA A 1 78 ? -16.863 -5.748 12.817 1.00 85.12 78 ALA A CA 1
ATOM 563 C C . ALA A 1 78 ? -15.894 -4.922 11.945 1.00 85.12 78 ALA A C 1
ATOM 565 O O . ALA A 1 78 ? -15.774 -3.720 12.170 1.00 85.12 78 ALA A O 1
ATOM 566 N N . TYR A 1 79 ? -15.199 -5.550 10.990 1.00 87.12 79 TYR A N 1
ATOM 567 C CA . TYR A 1 79 ? -14.290 -4.883 10.050 1.00 87.12 79 TYR A CA 1
ATOM 568 C C . TYR A 1 79 ? -14.880 -4.718 8.644 1.00 87.12 79 TYR A C 1
ATOM 570 O O . TYR A 1 79 ? -14.387 -3.893 7.883 1.00 87.12 79 TYR A O 1
ATOM 578 N N . ASN A 1 80 ? -15.940 -5.465 8.318 1.00 83.94 80 ASN A N 1
ATOM 579 C CA . ASN A 1 80 ? -16.488 -5.603 6.964 1.00 83.94 80 ASN A CA 1
ATOM 580 C C . ASN A 1 80 ? -17.938 -5.095 6.879 1.00 83.94 80 ASN A C 1
ATOM 582 O O . ASN A 1 80 ? -18.814 -5.807 6.385 1.00 83.94 80 ASN A O 1
ATOM 586 N N . GLY A 1 81 ? -18.186 -3.908 7.442 1.00 69.75 81 GLY A N 1
ATOM 587 C CA . GLY A 1 81 ? -19.503 -3.258 7.466 1.00 69.75 81 GLY A CA 1
ATOM 588 C C . GLY A 1 81 ? -20.050 -2.875 6.096 1.00 69.75 81 GLY A C 1
ATOM 589 O O . GLY A 1 81 ? -19.242 -2.645 5.169 1.00 69.75 81 GLY A O 1
#

Mean predicted aligned error: 4.03 Å

Sequence (81 aa):
MADLTVKYFNSGMTGAPQISNNWGDLVTMLDACLVNGFALKAIDTLTCVDGVATATISAGHAYRPEQVVEIAGADQPAYNG

Foldseek 3Di:
DDDPPDADDDPPQPFQQDDPPDPCSVVVNCCCVPPDDGPDADFPDWDDDPLDIDTDGPVDSSDDPPHDDDDPDDPDVSVVD

Solvent-accessible surface area (backbone atoms only — not comparable to full-atom values): 5783 Å² total; per-residue (Å²): 129,86,82,75,91,68,85,91,84,58,82,88,43,72,60,50,72,69,75,83,88,52,93,60,27,66,57,54,35,48,41,29,75,73,72,75,51,61,56,84,74,79,70,77,45,76,48,75,55,96,92,45,75,50,72,42,42,94,90,61,74,83,74,61,88,93,67,88,79,89,81,82,89,75,82,56,65,94,78,67,120

Secondary structure (DSSP, 8-state):
----S-----TTSTT-----S-TTHHHHHHHIIIII-SS----SEEEEETTEEEEE-TT---PPTT----------TTT--